Protein AF-A0A371WRV7-F1 (afdb_monomer_lite)

Structure (mmCIF, N/CA/C/O backbone):
data_AF-A0A371WRV7-F1
#
_entry.id   AF-A0A371WRV7-F1
#
loop_
_atom_site.group_PDB
_atom_site.id
_atom_site.type_symbol
_atom_site.label_atom_id
_atom_site.label_alt_id
_atom_site.label_comp_id
_atom_site.label_asym_id
_atom_site.label_entity_id
_atom_site.label_seq_id
_atom_site.pdbx_PDB_ins_code
_atom_site.Cartn_x
_atom_site.Cartn_y
_atom_site.Cartn_z
_atom_site.occupancy
_atom_site.B_iso_or_equiv
_atom_site.auth_seq_id
_atom_site.auth_comp_id
_atom_site.auth_asym_id
_atom_site.auth_atom_id
_atom_site.pdbx_PDB_model_num
ATOM 1 N N . MET A 1 1 ? -40.097 53.281 54.035 1.00 36.47 1 MET A N 1
ATOM 2 C CA . MET A 1 1 ? -38.787 52.596 54.067 1.00 36.47 1 MET A CA 1
ATOM 3 C C . MET A 1 1 ? -38.357 52.296 52.635 1.00 36.47 1 MET A C 1
ATOM 5 O O . MET A 1 1 ? -39.177 51.888 51.828 1.00 36.47 1 MET A O 1
ATOM 9 N N . ILE A 1 2 ? -37.101 52.622 52.349 1.00 38.19 2 ILE A N 1
ATOM 10 C CA . ILE A 1 2 ? -36.335 52.610 51.086 1.00 38.19 2 ILE A CA 1
ATOM 11 C C . ILE A 1 2 ? -36.152 51.146 50.598 1.00 38.19 2 ILE A C 1
ATOM 13 O O . ILE A 1 2 ? -35.797 50.301 51.405 1.00 38.19 2 ILE A O 1
ATOM 17 N N . ASN A 1 3 ? -36.629 50.767 49.400 1.00 33.62 3 ASN A N 1
ATOM 18 C CA . ASN A 1 3 ? -35.901 50.594 48.117 1.00 33.62 3 ASN A CA 1
ATOM 19 C C . ASN A 1 3 ? -35.391 49.154 47.835 1.00 33.62 3 ASN A C 1
ATOM 21 O O . ASN A 1 3 ? -34.641 48.603 48.626 1.00 33.62 3 ASN A O 1
ATOM 25 N N . LYS A 1 4 ? -35.808 48.626 46.664 1.00 47.50 4 LYS A N 1
ATOM 26 C CA . LYS A 1 4 ? -35.227 47.597 45.761 1.00 47.50 4 LYS A CA 1
ATOM 27 C C . LYS A 1 4 ? -34.373 46.464 46.361 1.00 47.50 4 LYS A C 1
ATOM 29 O O . LYS A 1 4 ? -33.347 46.756 46.950 1.00 47.50 4 LYS A O 1
ATOM 34 N N . ILE A 1 5 ? -34.662 45.204 45.982 1.00 44.50 5 ILE A N 1
ATOM 35 C CA . ILE A 1 5 ? -33.708 44.248 45.353 1.00 44.50 5 ILE A CA 1
ATOM 36 C C . ILE A 1 5 ? -34.357 42.855 45.140 1.00 44.50 5 ILE A C 1
ATOM 38 O O . ILE A 1 5 ? -34.758 42.195 46.087 1.00 44.50 5 ILE A O 1
ATOM 42 N N . LYS A 1 6 ? -34.376 42.439 43.860 1.00 40.03 6 LYS A N 1
ATOM 43 C CA . LYS A 1 6 ? -34.335 41.069 43.290 1.00 40.03 6 LYS A CA 1
ATOM 44 C C . LYS A 1 6 ? -35.511 40.128 43.607 1.00 40.03 6 LYS A C 1
ATOM 46 O O . LYS A 1 6 ? -35.608 39.544 44.671 1.00 40.03 6 LYS A O 1
ATOM 51 N N . ILE A 1 7 ? -36.484 40.068 42.695 1.00 46.41 7 ILE A N 1
ATOM 52 C CA . ILE A 1 7 ? -36.582 39.038 41.637 1.00 46.41 7 ILE A CA 1
ATOM 53 C C . ILE A 1 7 ? -36.928 37.670 42.234 1.00 46.41 7 ILE A C 1
ATOM 55 O O . ILE A 1 7 ? -36.074 36.989 42.784 1.00 46.41 7 ILE A O 1
ATOM 59 N N . PHE A 1 8 ? -38.212 37.333 42.077 1.00 41.91 8 PHE A N 1
ATOM 60 C CA . PHE A 1 8 ? -38.763 36.000 41.842 1.00 41.91 8 PHE A CA 1
ATOM 61 C C . PHE A 1 8 ? -38.005 34.833 42.483 1.00 41.91 8 PHE A C 1
ATOM 63 O O . PHE A 1 8 ? -37.007 34.338 41.962 1.00 41.91 8 PHE A O 1
ATOM 70 N N . THR A 1 9 ? -38.586 34.374 43.591 1.00 47.12 9 THR A N 1
ATOM 71 C CA . THR A 1 9 ? -38.550 32.999 44.099 1.00 47.12 9 THR A CA 1
ATOM 72 C C . THR A 1 9 ? -38.140 32.000 43.023 1.00 47.12 9 THR A C 1
ATOM 74 O O . THR A 1 9 ? -38.855 31.817 42.036 1.00 47.12 9 THR A O 1
ATOM 77 N N . ALA A 1 10 ? -36.955 31.427 43.233 1.00 44.59 10 ALA A N 1
ATOM 78 C CA . ALA A 1 10 ? -36.221 30.566 42.326 1.00 44.59 10 ALA A CA 1
ATOM 79 C C . ALA A 1 10 ? -37.137 29.582 41.589 1.00 44.59 10 ALA A C 1
ATOM 81 O O . ALA A 1 10 ? -37.620 28.602 42.158 1.00 44.59 10 ALA A O 1
ATOM 82 N N . LEU A 1 11 ? -37.351 29.871 40.302 1.00 46.00 11 LEU A N 1
ATOM 83 C CA . LEU A 1 11 ? -37.780 28.892 39.322 1.00 46.00 11 LEU A CA 1
ATOM 84 C C . LEU A 1 11 ? -36.928 27.642 39.509 1.00 46.00 11 LEU A C 1
ATOM 86 O O . LEU A 1 11 ? -35.699 27.723 39.483 1.00 46.00 11 LEU A O 1
ATOM 90 N N . VAL A 1 12 ? -37.626 26.525 39.714 1.00 48.09 12 VAL A N 1
ATOM 91 C CA . VAL A 1 12 ? -37.182 25.155 39.473 1.00 48.09 12 VAL A CA 1
ATOM 92 C C . VAL A 1 12 ? -35.971 25.181 38.553 1.00 48.09 12 VAL A C 1
ATOM 94 O O . VAL A 1 12 ? -36.097 25.500 37.368 1.00 48.09 12 VAL A O 1
ATOM 97 N N . ALA A 1 13 ? -34.791 24.914 39.116 1.00 49.88 13 ALA A N 1
ATOM 98 C CA . ALA A 1 13 ? -33.621 24.622 38.320 1.00 49.88 13 ALA A CA 1
ATOM 99 C C . ALA A 1 13 ? -33.999 23.390 37.500 1.00 49.88 13 ALA A C 1
ATOM 101 O O . ALA A 1 13 ? -33.954 22.264 37.992 1.00 49.88 13 ALA A O 1
ATOM 102 N N . LEU A 1 14 ? -34.451 23.624 36.267 1.00 50.06 14 LEU A N 1
ATOM 103 C CA . LEU A 1 14 ? -34.453 22.647 35.202 1.00 50.06 14 LEU A CA 1
ATOM 104 C C . LEU A 1 14 ? -32.984 22.309 35.003 1.00 50.06 14 LEU A C 1
ATOM 106 O O . LEU A 1 14 ? -32.294 22.861 34.147 1.00 50.06 14 LEU A O 1
ATOM 110 N N . THR A 1 15 ? -32.492 21.420 35.859 1.00 47.00 15 THR A N 1
ATOM 111 C CA . THR A 1 15 ? -31.358 20.578 35.568 1.00 47.00 15 THR A CA 1
ATOM 112 C C . THR A 1 15 ? -31.808 19.753 34.374 1.00 47.00 15 THR A C 1
ATOM 114 O O . THR A 1 15 ? -32.250 18.612 34.504 1.00 47.00 15 THR A O 1
ATOM 117 N N . PHE A 1 16 ? -31.715 20.338 33.180 1.00 51.44 16 PHE A N 1
ATOM 118 C CA . PHE A 1 16 ? -31.342 19.561 32.023 1.00 51.44 16 PHE A CA 1
ATOM 119 C C . PHE A 1 16 ? -29.984 18.997 32.404 1.00 51.44 16 PHE A C 1
ATOM 121 O O . PHE A 1 16 ? -28.940 19.615 32.196 1.00 51.44 16 PHE A O 1
ATOM 128 N N . SER A 1 17 ? -30.011 17.844 33.071 1.00 49.00 17 SER A N 1
ATOM 129 C CA . SER A 1 17 ? -28.922 16.903 33.012 1.00 49.00 17 SER A CA 1
ATOM 130 C C . SER A 1 17 ? -28.772 16.640 31.527 1.00 49.00 17 SER A C 1
ATOM 132 O O . SER A 1 17 ? -29.416 15.756 30.967 1.00 49.00 17 SER A O 1
ATOM 134 N N . ASN A 1 18 ? -27.949 17.458 30.876 1.00 55.28 18 ASN A N 1
ATOM 135 C CA . ASN A 1 18 ? -27.270 17.090 29.661 1.00 55.28 18 ASN A CA 1
ATOM 136 C C . ASN A 1 18 ? -26.376 15.926 30.079 1.00 55.28 18 ASN A C 1
ATOM 138 O O . ASN A 1 18 ? -25.173 16.073 30.276 1.00 55.28 18 ASN A O 1
ATOM 142 N N . ASN A 1 19 ? -27.001 14.764 30.272 1.00 55.69 19 ASN A N 1
ATOM 143 C CA . ASN A 1 19 ? -26.374 13.488 30.063 1.00 55.69 19 ASN A CA 1
ATOM 144 C C . ASN A 1 19 ? -25.998 13.520 28.590 1.00 55.69 19 ASN A C 1
ATOM 146 O O . ASN A 1 19 ? -26.721 13.030 27.724 1.00 55.69 19 ASN A O 1
ATOM 150 N N . VAL A 1 20 ? -24.861 14.154 28.310 1.00 57.44 20 VAL A N 1
ATOM 151 C CA . VAL A 1 20 ? -24.015 13.772 27.199 1.00 57.44 20 VAL A CA 1
ATOM 152 C C . VAL A 1 20 ? -23.642 12.340 27.540 1.00 57.44 20 VAL A C 1
ATOM 154 O O . VAL A 1 20 ? -22.641 12.075 28.199 1.00 57.44 20 VAL A O 1
ATOM 157 N N . LEU A 1 21 ? -24.545 11.419 27.203 1.00 58.56 21 LEU A N 1
ATOM 158 C CA . LEU A 1 21 ? -24.248 10.011 27.126 1.00 58.56 21 LEU A CA 1
ATOM 159 C C . LEU A 1 21 ? -23.058 9.981 26.179 1.00 58.56 21 LEU A C 1
ATOM 161 O O . LEU A 1 21 ? -23.231 10.266 24.994 1.00 58.56 21 LEU A O 1
ATOM 165 N N . ALA A 1 22 ? -21.851 9.793 26.721 1.00 58.72 22 ALA A N 1
ATOM 166 C CA . ALA A 1 22 ? -20.651 9.591 25.926 1.00 58.72 22 ALA A CA 1
ATOM 167 C C . ALA A 1 22 ? -21.060 8.624 24.820 1.00 58.72 22 ALA A C 1
ATOM 169 O O . ALA A 1 22 ? -21.552 7.544 25.147 1.00 58.72 22 ALA A O 1
ATOM 170 N N . ALA A 1 23 ? -21.047 9.083 23.563 1.00 66.81 23 ALA A N 1
ATOM 171 C CA . ALA A 1 23 ? -21.743 8.403 22.481 1.00 66.81 23 ALA A CA 1
ATOM 172 C C . ALA A 1 23 ? -21.176 6.987 22.362 1.00 66.81 23 ALA A C 1
ATOM 174 O O . ALA A 1 23 ? -20.098 6.774 21.810 1.00 66.81 23 ALA A O 1
ATOM 175 N N . ALA A 1 24 ? -21.867 6.027 22.972 1.00 85.94 24 ALA A N 1
ATOM 176 C CA . ALA A 1 24 ? -21.389 4.668 23.051 1.00 85.94 24 ALA A CA 1
ATOM 177 C C . ALA A 1 24 ? -21.543 4.073 21.658 1.00 85.94 24 ALA A C 1
ATOM 179 O O . ALA A 1 24 ? -22.646 4.026 21.109 1.00 85.94 24 ALA A O 1
ATOM 180 N N . CYS A 1 25 ? -20.436 3.635 21.068 1.00 93.31 25 CYS A N 1
ATOM 181 C CA . CYS A 1 25 ? -20.506 3.011 19.762 1.00 93.31 25 CYS A CA 1
ATOM 182 C C . CYS A 1 25 ? -21.143 1.617 19.863 1.00 93.31 25 CYS A C 1
ATOM 184 O O . CYS A 1 25 ? -20.778 0.829 20.747 1.00 93.31 25 CYS A O 1
ATOM 186 N N . PRO A 1 26 ? -22.074 1.275 18.950 1.00 93.12 26 PRO A N 1
ATOM 187 C CA . PRO A 1 26 ? -22.648 -0.060 18.906 1.00 93.12 26 PRO A CA 1
ATOM 188 C C . PRO A 1 26 ? -21.543 -1.088 18.647 1.00 93.12 26 PRO A C 1
ATOM 190 O O . PRO A 1 26 ? -20.623 -0.847 17.865 1.00 93.12 26 PRO A O 1
ATOM 193 N N . GLN A 1 27 ? -21.663 -2.270 19.249 1.00 93.94 27 GLN A N 1
ATOM 194 C CA . GLN A 1 27 ? -20.696 -3.369 19.096 1.00 93.94 27 GLN A CA 1
ATOM 195 C C . GLN A 1 27 ? -20.891 -4.167 17.791 1.00 93.94 27 GLN A C 1
ATOM 197 O O . GLN A 1 27 ? -20.530 -5.337 17.695 1.00 93.94 27 GLN A O 1
ATOM 202 N N . ILE A 1 28 ? -21.488 -3.548 16.770 1.00 95.50 28 ILE A N 1
ATOM 203 C CA . ILE A 1 28 ? -21.679 -4.172 15.461 1.00 95.50 28 ILE A CA 1
ATOM 204 C C . ILE A 1 28 ? -20.353 -4.234 14.699 1.00 95.50 28 ILE A C 1
ATOM 206 O O . ILE A 1 28 ? -19.614 -3.250 14.631 1.00 95.50 28 ILE A O 1
ATOM 210 N N . VAL A 1 29 ? -20.079 -5.379 14.075 1.00 96.44 29 VAL A N 1
ATOM 211 C CA . VAL A 1 29 ? -18.895 -5.580 13.233 1.00 96.44 29 VAL A CA 1
ATOM 212 C C . VAL A 1 29 ? -19.248 -5.237 11.784 1.00 96.44 29 VAL A C 1
ATOM 214 O O . VAL A 1 29 ? -19.780 -6.062 11.045 1.00 96.44 29 VAL A O 1
ATOM 217 N N . LYS A 1 30 ? -18.966 -3.995 11.387 1.00 97.50 30 LYS A N 1
ATOM 218 C CA . LYS A 1 30 ? -19.103 -3.472 10.016 1.00 97.50 30 LYS A CA 1
ATOM 219 C C . LYS A 1 30 ? -17.854 -2.649 9.695 1.00 97.50 30 LYS A C 1
ATOM 221 O O . LYS A 1 30 ? -17.912 -1.425 9.780 1.00 97.50 30 LYS A O 1
ATOM 226 N N . PRO A 1 31 ? -16.713 -3.309 9.434 1.00 97.31 31 PRO A N 1
ATOM 227 C CA . PRO A 1 31 ? -15.419 -2.648 9.435 1.00 97.31 31 PRO A CA 1
ATOM 228 C C . PRO A 1 31 ? -15.339 -1.544 8.387 1.00 97.31 31 PRO A C 1
ATOM 230 O O . PRO A 1 31 ? -15.924 -1.672 7.313 1.00 97.31 31 PRO A O 1
ATOM 233 N N . VAL A 1 32 ? -14.578 -0.500 8.700 1.00 97.12 32 VAL A N 1
ATOM 234 C CA . VAL A 1 32 ? -14.248 0.590 7.776 1.00 97.12 32 VAL A CA 1
ATOM 235 C C . VAL A 1 32 ? -12.750 0.859 7.801 1.00 97.12 32 VAL A C 1
ATOM 237 O O . VAL A 1 32 ? -12.103 0.706 8.844 1.00 97.12 32 VAL A O 1
ATOM 240 N N . CYS A 1 33 ? -12.204 1.285 6.668 1.00 96.19 33 CYS A N 1
ATOM 241 C CA . CYS A 1 33 ? -10.839 1.767 6.580 1.00 96.19 33 CYS A CA 1
ATOM 242 C C . CYS A 1 33 ? -10.854 3.289 6.656 1.00 96.19 33 CYS A C 1
ATOM 244 O O . CYS A 1 33 ? -11.510 3.939 5.841 1.00 96.19 33 CYS A O 1
ATOM 246 N N . ALA A 1 34 ? -10.162 3.864 7.637 1.00 95.19 34 ALA A N 1
ATOM 247 C CA . ALA A 1 34 ? -10.155 5.304 7.860 1.00 95.19 34 ALA A CA 1
ATOM 248 C C . ALA A 1 34 ? -8.738 5.829 8.102 1.00 95.19 34 ALA A C 1
ATOM 250 O O . ALA A 1 34 ? -7.872 5.098 8.590 1.00 95.19 34 ALA A O 1
ATOM 251 N N . ALA A 1 35 ? -8.518 7.096 7.759 1.00 94.38 35 ALA A N 1
ATOM 252 C CA . ALA A 1 35 ? -7.252 7.789 7.940 1.00 94.38 35 ALA A CA 1
ATOM 253 C C . ALA A 1 35 ? -7.353 8.865 9.018 1.00 94.38 35 ALA A C 1
ATOM 255 O O . ALA A 1 35 ? -8.316 9.634 9.053 1.00 94.38 35 ALA A O 1
ATOM 256 N N . ASP A 1 36 ? -6.322 8.970 9.845 1.00 93.31 36 ASP A N 1
ATOM 257 C CA . ASP A 1 36 ? -6.111 10.151 10.671 1.00 93.31 36 ASP A CA 1
ATOM 258 C C . ASP A 1 36 ? -5.851 11.367 9.753 1.00 93.31 36 ASP A C 1
ATOM 260 O O . ASP A 1 36 ? -4.954 11.323 8.898 1.00 93.31 36 ASP A O 1
ATOM 264 N N . PRO A 1 37 ? -6.620 12.461 9.880 1.00 92.19 37 PRO A N 1
ATOM 265 C CA . PRO A 1 37 ? -6.484 13.620 9.002 1.00 92.19 37 PRO A CA 1
ATOM 266 C C . PRO A 1 37 ? -5.135 14.342 9.144 1.00 92.19 37 PRO A C 1
ATOM 268 O O . PRO A 1 37 ? -4.706 14.992 8.186 1.00 92.19 37 PRO A O 1
ATOM 271 N N . THR A 1 38 ? -4.465 14.208 10.288 1.00 91.44 38 THR A N 1
ATOM 272 C CA . THR A 1 38 ? -3.197 14.858 10.643 1.00 91.44 38 THR A CA 1
ATOM 273 C C . THR A 1 38 ? -2.006 13.975 10.288 1.00 91.44 38 THR A C 1
ATOM 275 O O . THR A 1 38 ? -1.148 14.382 9.509 1.00 91.44 38 THR A O 1
ATOM 278 N N . THR A 1 39 ? -1.953 12.753 10.821 1.00 89.75 39 THR A N 1
ATOM 279 C CA . THR A 1 39 ? -0.803 11.847 10.645 1.00 89.75 39 THR A CA 1
ATOM 280 C C . THR A 1 39 ? -0.851 11.074 9.330 1.00 89.75 39 THR A C 1
ATOM 282 O O . THR A 1 39 ? 0.146 10.470 8.939 1.00 89.75 39 THR A O 1
ATOM 285 N N . LYS A 1 40 ? -2.007 11.074 8.650 1.00 86.69 40 LYS A N 1
ATOM 286 C CA . LYS A 1 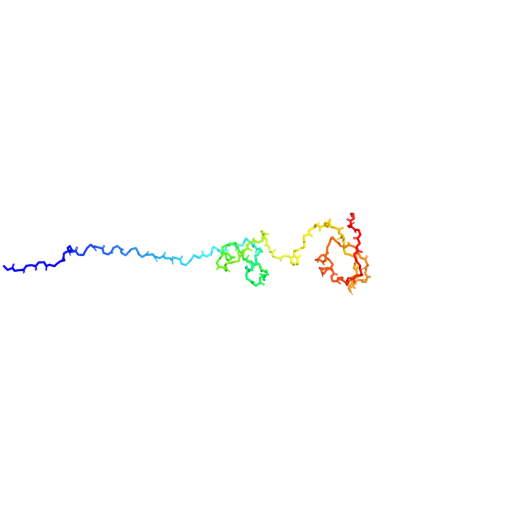40 ? -2.299 10.263 7.456 1.00 86.69 40 LYS A CA 1
ATOM 287 C C . LYS A 1 40 ? -2.166 8.756 7.687 1.00 86.69 40 LYS A C 1
ATOM 289 O O . LYS A 1 40 ? -2.196 7.993 6.723 1.00 86.69 40 LYS A O 1
ATOM 294 N N . GLN A 1 41 ? -2.049 8.311 8.940 1.00 88.06 41 GLN A N 1
ATOM 295 C CA . GLN A 1 41 ? -2.029 6.891 9.262 1.00 88.06 41 GLN A CA 1
ATOM 296 C C . GLN A 1 41 ? -3.394 6.278 8.983 1.00 88.06 41 GLN A C 1
ATOM 298 O O . GLN A 1 41 ? -4.429 6.843 9.332 1.00 88.06 41 GLN A O 1
ATOM 303 N N . VAL A 1 42 ? -3.379 5.116 8.338 1.00 91.56 42 VAL A N 1
ATOM 304 C CA . VAL A 1 42 ? -4.575 4.405 7.896 1.00 91.56 42 VAL A CA 1
ATOM 305 C C . VAL A 1 42 ? -4.761 3.171 8.767 1.00 91.56 42 VAL A C 1
ATOM 307 O O . VAL A 1 42 ? -3.845 2.359 8.893 1.00 91.56 42 VAL A O 1
ATOM 310 N N . GLN A 1 43 ? -5.947 3.008 9.350 1.00 93.94 43 GLN A N 1
ATOM 311 C CA . GLN A 1 43 ? -6.263 1.857 10.190 1.00 93.94 43 GLN A CA 1
ATOM 312 C C . GLN A 1 43 ? -7.707 1.386 10.016 1.00 93.94 43 GLN A C 1
ATOM 314 O O . GLN A 1 43 ? -8.601 2.129 9.606 1.00 93.94 43 GLN A O 1
ATOM 319 N N . THR A 1 44 ? -7.927 0.113 10.342 1.00 96.06 44 THR A N 1
ATOM 320 C CA . THR A 1 44 ? -9.263 -0.486 10.329 1.00 96.06 44 THR A CA 1
ATOM 321 C C . THR A 1 44 ? -9.966 -0.203 11.646 1.00 96.06 44 THR A C 1
ATOM 323 O O . THR A 1 44 ? -9.437 -0.528 12.706 1.00 96.06 44 THR A O 1
ATOM 326 N N . TYR A 1 45 ? -11.185 0.316 11.574 1.00 96.69 45 TYR A N 1
ATOM 327 C CA . TYR A 1 45 ? -12.081 0.449 12.719 1.00 96.69 45 TYR A CA 1
ATOM 328 C C . TYR A 1 45 ? -13.188 -0.602 12.643 1.00 96.69 45 TYR A C 1
ATOM 330 O O . TYR A 1 45 ? -13.643 -0.948 11.553 1.00 96.69 45 TYR A O 1
ATOM 338 N N . THR A 1 46 ? -13.647 -1.102 13.797 1.00 97.31 46 THR A N 1
ATOM 339 C CA . THR A 1 46 ? -14.714 -2.121 13.890 1.00 97.31 46 THR A CA 1
ATOM 340 C C . THR A 1 46 ? -16.008 -1.676 13.209 1.00 97.31 46 THR A C 1
ATOM 342 O O . THR A 1 46 ? -16.717 -2.503 12.632 1.00 97.31 46 THR A O 1
ATOM 345 N N . ASN A 1 47 ? -16.300 -0.374 13.267 1.00 96.81 47 ASN A N 1
ATOM 346 C CA . ASN A 1 47 ? -17.352 0.287 12.507 1.00 96.81 47 ASN A CA 1
ATOM 347 C C . ASN A 1 47 ? -17.102 1.799 12.389 1.00 96.81 47 ASN A C 1
ATOM 349 O O . ASN A 1 47 ? -16.180 2.341 13.003 1.00 96.81 47 ASN A O 1
ATOM 353 N N . SER A 1 48 ? -17.939 2.471 11.595 1.00 96.94 48 SER A N 1
ATOM 354 C CA . SER A 1 48 ? -17.857 3.911 11.330 1.00 96.94 48 SER A CA 1
ATOM 355 C C . SER A 1 48 ? -18.003 4.787 12.576 1.00 96.94 48 SER A C 1
ATOM 357 O O . SER A 1 48 ? -17.366 5.834 12.634 1.00 96.94 48 SER A O 1
ATOM 359 N N . CYS A 1 49 ? -18.759 4.359 13.594 1.00 96.56 49 CYS A N 1
ATOM 360 C CA . CYS A 1 49 ? -18.871 5.114 14.846 1.00 96.56 49 CYS A CA 1
ATOM 361 C C . CYS A 1 49 ? -17.514 5.216 15.550 1.00 96.56 49 CYS A C 1
ATOM 363 O O . CYS A 1 49 ? -17.099 6.307 15.933 1.00 96.56 49 CYS A O 1
ATOM 365 N N . PHE A 1 50 ? -16.780 4.102 15.662 1.00 96.56 50 PHE A N 1
ATOM 366 C CA . PHE A 1 50 ? -15.448 4.115 16.272 1.00 96.56 50 PHE A CA 1
ATOM 367 C C . PHE A 1 50 ? -14.447 4.957 15.472 1.00 96.56 50 PHE A C 1
ATOM 369 O O . PHE A 1 50 ? -13.623 5.642 16.073 1.00 96.56 50 PHE A O 1
ATOM 376 N N . ALA A 1 51 ? -14.536 4.947 14.137 1.00 96.31 51 ALA A N 1
ATOM 377 C CA . ALA A 1 51 ? -13.718 5.817 13.290 1.00 96.31 51 ALA A CA 1
ATOM 378 C C . ALA A 1 51 ? -14.020 7.301 13.549 1.00 96.31 51 ALA A C 1
ATOM 380 O O . ALA A 1 51 ? -13.105 8.096 13.755 1.00 96.31 51 ALA A O 1
ATOM 381 N N . GLN A 1 52 ? -15.302 7.665 13.609 1.00 94.31 52 GLN A N 1
ATOM 382 C CA . GLN A 1 52 ? -15.736 9.034 13.876 1.00 94.31 52 GLN A CA 1
ATOM 383 C C . GLN A 1 52 ? -15.326 9.508 15.274 1.00 94.31 52 GLN A C 1
ATOM 385 O O . GLN A 1 52 ? -14.865 10.635 15.424 1.00 94.31 52 GLN A O 1
ATOM 390 N N . HIS A 1 53 ? -15.441 8.651 16.292 1.00 94.44 53 HIS A N 1
ATOM 391 C CA . HIS A 1 53 ? -15.003 8.969 17.653 1.00 94.44 53 HIS A CA 1
ATOM 392 C C . HIS A 1 53 ? -13.487 9.224 17.728 1.00 94.44 53 HIS A C 1
ATOM 394 O O . HIS A 1 53 ? -13.027 10.027 18.534 1.00 94.44 53 HIS A O 1
ATOM 400 N N . ALA A 1 54 ? -12.705 8.580 16.859 1.00 94.31 54 ALA A N 1
ATOM 401 C CA . ALA A 1 54 ? -11.278 8.845 16.694 1.00 94.31 54 ALA A CA 1
ATOM 402 C C . ALA A 1 54 ? -10.974 10.032 15.756 1.00 94.31 54 ALA A C 1
ATOM 404 O O . ALA A 1 54 ? -9.814 10.274 15.437 1.00 94.31 54 ALA A O 1
ATOM 405 N N . SER A 1 55 ? -11.991 10.770 15.295 1.00 95.00 55 SER A N 1
ATOM 406 C CA . SER A 1 55 ? -11.865 11.840 14.289 1.00 95.00 55 SER A CA 1
ATOM 407 C C . SER A 1 55 ? -11.184 11.390 12.988 1.00 95.00 55 SER A C 1
ATOM 409 O O . SER A 1 55 ? -10.585 12.197 12.277 1.00 95.00 55 SER A O 1
ATOM 411 N N . ALA A 1 56 ? -11.275 10.099 12.663 1.00 96.44 56 ALA A N 1
ATOM 412 C CA . ALA A 1 56 ? -10.714 9.533 11.448 1.00 96.44 56 ALA A CA 1
ATOM 413 C C . ALA A 1 56 ? -11.673 9.727 10.264 1.00 96.44 56 ALA A C 1
ATOM 415 O O . ALA A 1 56 ? -12.891 9.577 10.387 1.00 96.44 56 ALA A O 1
ATOM 416 N N . ILE A 1 57 ? -11.117 10.019 9.091 1.00 95.25 57 ILE A N 1
ATOM 417 C CA . ILE A 1 57 ? -11.866 10.161 7.841 1.00 95.25 57 ILE A CA 1
ATOM 418 C C . ILE A 1 57 ? -12.001 8.782 7.203 1.00 95.25 57 ILE A C 1
ATOM 420 O O . ILE A 1 57 ? -10.999 8.168 6.836 1.00 95.25 57 ILE A O 1
ATOM 424 N N . VAL A 1 58 ? -13.235 8.295 7.056 1.00 94.62 58 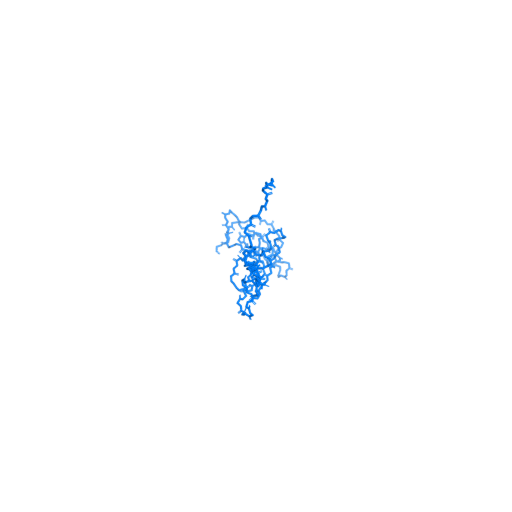VAL A N 1
ATOM 425 C CA . VAL A 1 58 ? -13.512 7.026 6.368 1.00 94.62 58 VAL A CA 1
ATOM 426 C C . VAL A 1 58 ? -13.127 7.146 4.894 1.00 94.62 58 VAL A C 1
ATOM 428 O O . VAL A 1 58 ? -13.607 8.029 4.189 1.00 94.62 58 VAL A O 1
ATOM 431 N N . LEU A 1 59 ? -12.256 6.246 4.441 1.00 92.69 59 LEU A N 1
ATOM 432 C CA . LEU A 1 59 ? -11.796 6.154 3.057 1.00 92.69 59 LEU A CA 1
ATOM 433 C C . LEU A 1 59 ? -12.701 5.233 2.236 1.00 92.69 59 LEU A 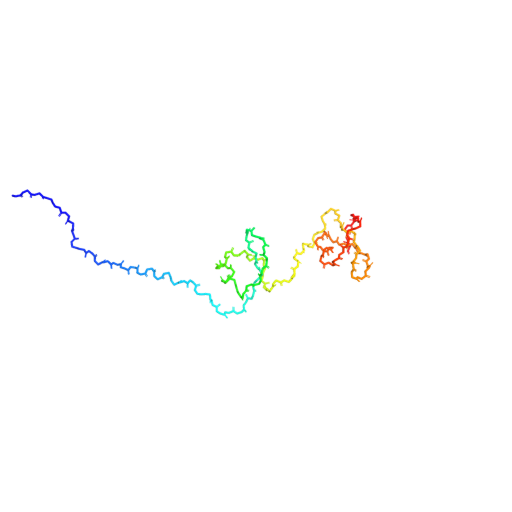C 1
ATOM 435 O O . LEU A 1 59 ? -13.044 5.552 1.101 1.00 92.69 59 LEU A O 1
ATOM 439 N N . HIS A 1 60 ? -13.060 4.078 2.801 1.00 92.12 60 HIS A N 1
ATOM 440 C CA . HIS A 1 60 ? -13.966 3.108 2.192 1.00 92.12 60 HIS A CA 1
ATOM 441 C C . HIS A 1 60 ? -14.515 2.116 3.230 1.00 92.12 60 HIS A C 1
ATOM 443 O O . HIS A 1 60 ? -13.946 1.937 4.313 1.00 92.12 60 HIS A O 1
ATOM 449 N N . ASP A 1 61 ? -15.595 1.426 2.862 1.00 95.00 61 ASP A N 1
ATOM 450 C CA . ASP A 1 61 ? -16.140 0.308 3.633 1.00 95.00 61 ASP A CA 1
ATOM 451 C C . ASP A 1 61 ? -15.231 -0.927 3.562 1.00 95.00 61 ASP A C 1
ATOM 453 O O . ASP A 1 61 ? -14.566 -1.191 2.555 1.00 95.00 61 ASP A O 1
ATOM 457 N N . GLY A 1 62 ? -15.227 -1.723 4.627 1.00 94.06 62 GLY A N 1
ATOM 458 C CA . GLY A 1 62 ? -14.379 -2.902 4.776 1.00 94.06 62 GLY A CA 1
ATOM 459 C C . GLY A 1 62 ? -13.084 -2.626 5.540 1.00 94.06 62 GLY A C 1
ATOM 460 O O . GLY A 1 62 ? -12.804 -1.515 5.978 1.00 94.06 62 GLY A O 1
ATOM 461 N N . LYS A 1 63 ? -12.278 -3.673 5.739 1.00 94.69 63 LYS A N 1
ATOM 462 C CA . LYS A 1 63 ? -10.965 -3.539 6.387 1.00 94.69 63 LYS A CA 1
ATOM 463 C C . LYS A 1 63 ? -9.983 -2.805 5.469 1.00 94.69 63 LYS A C 1
ATOM 465 O O . LYS A 1 63 ? -10.167 -2.772 4.256 1.00 94.69 63 LYS A O 1
ATOM 470 N N . CYS A 1 64 ? -8.929 -2.240 6.045 1.00 91.56 64 CYS A N 1
ATOM 471 C CA . CYS A 1 64 ? -7.825 -1.693 5.268 1.00 91.56 64 CYS A CA 1
ATOM 472 C C . CYS A 1 64 ? -7.037 -2.813 4.596 1.00 91.56 64 CYS A C 1
ATOM 474 O O . CYS A 1 64 ? -6.564 -3.740 5.254 1.00 91.56 64 CYS A O 1
ATOM 476 N N . ASN A 1 65 ? -6.855 -2.684 3.285 1.00 78.69 65 ASN A N 1
ATOM 477 C CA . ASN A 1 65 ? -6.231 -3.698 2.444 1.00 78.69 65 ASN A CA 1
ATOM 478 C C . ASN A 1 65 ? -4.931 -3.136 1.843 1.00 78.69 65 ASN A C 1
ATOM 480 O O . ASN A 1 65 ? -4.842 -2.904 0.638 1.00 78.69 65 ASN A O 1
ATOM 484 N N . GLY A 1 66 ? -3.928 -2.888 2.690 1.00 72.06 66 GLY A N 1
ATOM 485 C CA . GLY A 1 66 ? -2.606 -2.398 2.276 1.00 72.06 66 GLY A CA 1
ATOM 486 C C . GLY A 1 66 ? -2.617 -1.052 1.536 1.00 72.06 66 GLY A C 1
ATOM 487 O O . GLY A 1 66 ? -3.556 -0.267 1.651 1.00 72.06 66 GLY A O 1
ATOM 488 N N . LEU A 1 67 ? -1.544 -0.788 0.778 1.00 69.88 67 LEU A N 1
ATOM 489 C CA . LEU A 1 67 ? -1.368 0.437 -0.010 1.00 69.88 67 LEU A CA 1
ATOM 490 C C . LEU A 1 67 ? -2.555 0.634 -0.974 1.00 69.88 67 LEU A C 1
ATOM 492 O O . LEU A 1 67 ? -2.803 -0.209 -1.856 1.00 69.88 67 LEU A O 1
ATOM 496 N N . MET A 1 68 ? -3.277 1.745 -0.799 1.00 74.75 68 MET A N 1
ATOM 497 C CA . MET A 1 68 ? -4.303 2.198 -1.734 1.00 74.75 68 MET A CA 1
ATOM 498 C C . MET A 1 68 ? -3.616 2.915 -2.888 1.00 74.75 68 MET A C 1
ATOM 500 O O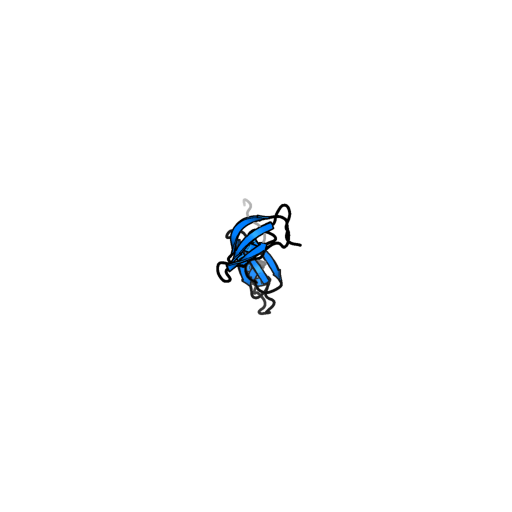 . MET A 1 68 ? -3.147 4.040 -2.742 1.00 74.75 68 MET A O 1
ATOM 504 N N . CYS A 1 69 ? -3.562 2.252 -4.038 1.00 85.12 69 CYS A N 1
ATOM 505 C CA . CYS A 1 69 ? -2.988 2.833 -5.238 1.00 85.12 69 CYS A CA 1
ATOM 506 C C . CYS A 1 69 ? -4.099 3.218 -6.215 1.00 85.12 69 CYS A C 1
ATOM 508 O O . CYS A 1 69 ? -4.935 2.366 -6.543 1.00 85.12 69 CYS A O 1
ATOM 510 N N . PRO A 1 70 ? -4.131 4.472 -6.700 1.00 85.06 70 PRO A N 1
ATOM 511 C CA . PRO A 1 70 ? -5.048 4.841 -7.764 1.00 85.06 70 PRO A CA 1
ATOM 512 C C . PRO A 1 70 ? -4.715 4.023 -9.017 1.00 85.06 70 PRO A C 1
ATOM 514 O O . PRO A 1 70 ? -3.549 3.813 -9.341 1.00 85.06 70 PRO A O 1
ATOM 517 N N . ARG A 1 71 ? -5.736 3.551 -9.735 1.00 81.75 71 ARG A N 1
ATOM 518 C CA . ARG A 1 71 ? -5.577 2.800 -11.000 1.00 81.75 71 ARG A CA 1
ATOM 519 C C . ARG A 1 71 ? -5.357 3.692 -12.225 1.00 81.75 71 ARG A C 1
ATOM 521 O O . ARG A 1 71 ? -5.490 3.258 -13.359 1.00 81.75 71 ARG A O 1
ATOM 528 N N . SER A 1 72 ? -5.080 4.972 -12.008 1.00 88.00 72 SER A N 1
ATOM 529 C CA . SER A 1 72 ? -4.873 5.931 -13.085 1.00 88.00 72 SER A CA 1
ATOM 530 C C . SER A 1 72 ? -3.406 5.973 -13.501 1.00 88.00 72 SER A C 1
ATOM 532 O O . SER A 1 72 ? -2.537 6.268 -12.673 1.00 88.00 72 SER A O 1
ATOM 534 N N . CYS A 1 73 ? -3.163 5.778 -14.795 1.00 93.12 73 CYS A N 1
ATOM 535 C CA . CYS A 1 73 ? -1.934 6.172 -15.470 1.00 93.12 73 C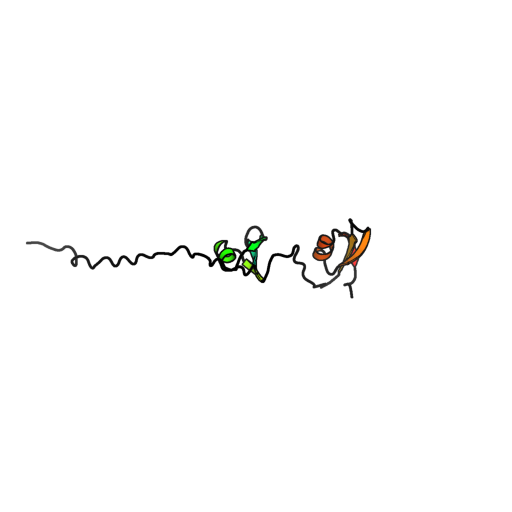YS A CA 1
ATOM 536 C C . CYS A 1 73 ? -2.228 7.409 -16.329 1.00 93.12 73 CYS A C 1
ATOM 538 O O . CYS A 1 73 ? -2.874 7.299 -17.366 1.00 93.12 73 CYS A O 1
ATOM 540 N N . ILE A 1 74 ? -1.843 8.599 -15.853 1.00 87.38 74 ILE A N 1
ATOM 541 C CA . ILE A 1 74 ? -2.256 9.871 -16.480 1.00 87.38 74 ILE A CA 1
ATOM 542 C C . ILE A 1 74 ? -1.297 10.283 -17.603 1.00 87.38 74 ILE A C 1
ATOM 544 O O . ILE A 1 74 ? -1.738 10.666 -18.680 1.00 87.38 74 ILE A O 1
ATOM 548 N N . VAL A 1 75 ? 0.013 10.225 -17.345 1.00 91.19 75 VAL A N 1
ATOM 549 C CA . VAL A 1 75 ? 1.043 10.711 -18.284 1.00 91.19 75 VAL A CA 1
ATOM 550 C C . VAL A 1 75 ? 1.967 9.581 -18.719 1.00 91.19 75 VAL A C 1
ATOM 552 O O . VAL A 1 75 ? 2.239 9.409 -19.904 1.00 91.19 75 VAL A O 1
ATOM 555 N N . HIS A 1 76 ? 2.463 8.810 -17.758 1.00 96.06 76 HIS A N 1
ATOM 556 C CA . HIS A 1 76 ? 3.373 7.699 -17.988 1.00 96.06 76 HIS A CA 1
ATOM 557 C C . HIS A 1 76 ? 3.248 6.687 -16.851 1.00 96.06 76 HIS A C 1
ATOM 559 O O . HIS A 1 76 ? 2.966 7.052 -15.707 1.00 96.06 76 HIS A O 1
ATOM 565 N N . GLY A 1 77 ? 3.487 5.422 -17.182 1.00 96.50 77 GLY A N 1
ATOM 566 C CA . GLY A 1 77 ? 3.666 4.361 -16.210 1.00 96.50 77 GLY A CA 1
ATOM 567 C C . GLY A 1 77 ? 5.090 4.347 -15.658 1.00 96.50 77 GLY A C 1
ATOM 568 O O . GLY A 1 77 ? 5.979 5.094 -16.083 1.00 96.50 77 GLY A O 1
ATOM 569 N N . VAL A 1 78 ? 5.321 3.441 -14.718 1.00 97.56 78 VAL A N 1
ATOM 570 C CA . VAL A 1 78 ? 6.628 3.201 -14.106 1.00 97.56 78 VAL A CA 1
ATOM 571 C C . VAL A 1 78 ? 7.128 1.831 -14.524 1.00 97.56 78 VAL A C 1
ATOM 573 O O . VAL A 1 78 ? 6.488 0.828 -14.232 1.00 97.56 78 VAL A O 1
ATOM 576 N N . ARG A 1 79 ? 8.296 1.757 -15.163 1.00 98.31 79 ARG A N 1
ATOM 577 C CA . ARG A 1 79 ? 8.997 0.491 -15.386 1.00 98.31 79 ARG A CA 1
ATOM 578 C C . ARG A 1 79 ? 9.855 0.184 -14.165 1.00 98.31 79 ARG A C 1
ATOM 580 O O . ARG A 1 79 ? 10.756 0.955 -13.830 1.00 98.31 79 ARG A O 1
ATOM 587 N N . GLY A 1 80 ? 9.601 -0.949 -13.519 1.00 97.94 80 GLY A N 1
ATOM 588 C CA . GLY A 1 80 ? 10.310 -1.364 -12.309 1.00 97.94 80 GLY A CA 1
ATOM 589 C C . GLY A 1 80 ? 10.690 -2.841 -12.316 1.00 97.94 80 GLY A C 1
ATOM 590 O O . GLY A 1 80 ? 10.042 -3.649 -12.984 1.00 97.94 80 GLY A O 1
A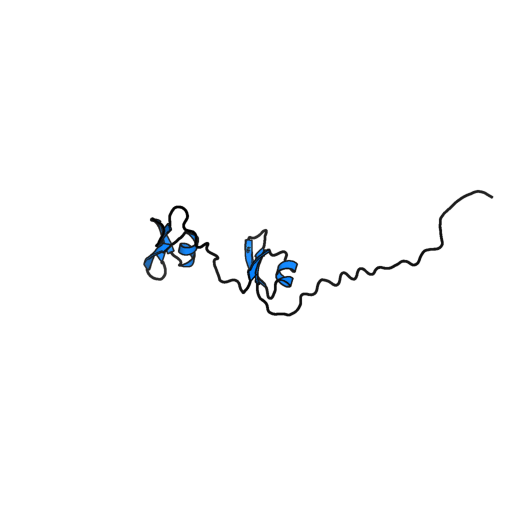TOM 591 N N . LYS A 1 81 ? 11.737 -3.193 -11.561 1.00 98.25 81 LYS A N 1
ATOM 592 C CA . LYS A 1 81 ? 12.168 -4.580 -11.318 1.00 98.25 81 LYS A CA 1
ATOM 593 C C . LYS A 1 81 ? 11.777 -5.003 -9.908 1.00 98.25 81 LYS A C 1
ATOM 595 O O . LYS A 1 81 ? 12.283 -4.418 -8.953 1.00 98.25 81 LYS A O 1
ATOM 600 N N . SER A 1 82 ? 10.924 -6.014 -9.773 1.00 97.50 82 SER A N 1
ATOM 601 C CA . SER A 1 82 ? 10.577 -6.600 -8.471 1.00 97.50 82 SER A CA 1
ATOM 602 C C . SER A 1 82 ? 11.841 -7.091 -7.764 1.00 97.50 82 SER A C 1
ATOM 604 O O . SER A 1 82 ? 12.616 -7.848 -8.353 1.00 97.50 82 SER A O 1
ATOM 606 N N . ILE A 1 83 ? 12.055 -6.687 -6.510 1.00 96.62 83 ILE A N 1
ATOM 607 C CA . ILE A 1 83 ? 13.185 -7.191 -5.709 1.00 96.62 83 ILE A CA 1
ATOM 608 C C . ILE A 1 83 ? 12.982 -8.648 -5.283 1.00 96.62 83 ILE A C 1
ATOM 610 O O . ILE A 1 83 ? 13.954 -9.330 -4.983 1.00 96.62 83 ILE A O 1
ATOM 614 N N . ILE A 1 84 ? 11.730 -9.119 -5.272 1.00 95.44 84 ILE A N 1
ATOM 615 C CA . ILE A 1 84 ? 11.367 -10.477 -4.856 1.00 95.44 84 ILE A CA 1
ATOM 616 C C . ILE A 1 84 ? 11.535 -11.455 -6.016 1.00 95.44 84 ILE A C 1
ATOM 618 O O . ILE A 1 84 ? 12.209 -12.470 -5.891 1.00 95.44 84 ILE A O 1
ATOM 622 N N . THR A 1 85 ? 10.922 -11.149 -7.162 1.00 96.38 85 THR A N 1
ATOM 623 C CA . THR A 1 85 ? 10.875 -12.080 -8.306 1.00 96.38 85 THR A CA 1
ATOM 624 C C . THR A 1 85 ? 11.912 -11.771 -9.382 1.00 96.38 85 THR A C 1
ATOM 626 O O . THR A 1 85 ? 12.131 -12.579 -10.279 1.00 96.38 85 THR A O 1
ATOM 629 N N . GLY A 1 86 ? 12.516 -10.581 -9.362 1.00 96.56 86 GLY A N 1
ATOM 630 C CA . GLY A 1 86 ? 13.380 -10.100 -10.440 1.00 96.56 86 GLY A CA 1
ATOM 631 C C . GLY A 1 86 ? 12.639 -9.732 -11.731 1.00 96.56 86 GLY A C 1
ATOM 632 O O . GLY A 1 86 ? 13.282 -9.253 -12.668 1.00 96.56 86 GLY A O 1
ATOM 633 N N . ALA A 1 87 ? 11.316 -9.917 -11.793 1.00 97.25 87 ALA A N 1
ATOM 634 C CA . ALA A 1 87 ? 10.507 -9.598 -12.961 1.00 97.25 87 ALA A CA 1
ATOM 635 C C . ALA A 1 87 ? 10.500 -8.089 -13.233 1.00 97.25 87 ALA A C 1
ATOM 637 O O . ALA A 1 87 ? 10.382 -7.279 -12.310 1.00 97.25 87 ALA A O 1
ATOM 638 N N . ILE A 1 88 ? 10.592 -7.717 -14.510 1.00 97.62 88 ILE A N 1
ATOM 639 C CA . ILE A 1 88 ? 10.414 -6.334 -14.955 1.00 97.62 88 ILE A CA 1
ATOM 640 C C . ILE A 1 88 ? 8.965 -6.163 -15.399 1.00 97.62 88 ILE A C 1
ATOM 642 O O . ILE A 1 88 ? 8.500 -6.887 -16.277 1.00 97.62 88 ILE A O 1
ATOM 646 N N . LYS A 1 89 ? 8.269 -5.193 -14.809 1.00 97.12 89 LYS A N 1
ATOM 647 C CA . LYS A 1 89 ? 6.874 -4.860 -15.120 1.00 97.12 89 LYS A CA 1
ATOM 648 C C . LYS A 1 89 ? 6.732 -3.358 -15.346 1.00 97.12 89 LYS A C 1
ATOM 650 O O . LYS A 1 89 ? 7.589 -2.578 -14.922 1.00 97.12 89 LYS A O 1
ATOM 655 N N . VAL A 1 90 ? 5.650 -2.969 -16.014 1.00 97.38 90 VAL A N 1
ATOM 656 C CA . VAL A 1 90 ? 5.203 -1.576 -16.099 1.00 97.38 90 VAL A CA 1
ATOM 657 C C . VAL A 1 90 ? 3.962 -1.427 -15.224 1.00 97.38 90 VAL A C 1
ATOM 659 O O . VAL A 1 90 ? 3.019 -2.198 -15.362 1.00 97.38 90 VAL A O 1
ATOM 662 N N . TYR A 1 91 ? 3.994 -0.461 -14.314 1.00 96.00 91 TYR A N 1
ATOM 663 C CA . TYR A 1 91 ? 2.937 -0.154 -13.355 1.00 96.00 91 TYR A CA 1
ATOM 664 C C . TYR A 1 91 ? 2.237 1.149 -13.748 1.00 96.00 91 TYR A C 1
ATOM 666 O O . TYR A 1 91 ? 2.889 2.039 -14.295 1.00 96.00 91 TYR A O 1
ATOM 674 N N . ASP A 1 92 ? 0.952 1.304 -13.415 1.00 96.00 92 ASP A N 1
ATOM 675 C CA . ASP A 1 92 ? 0.185 2.525 -13.731 1.00 96.00 92 ASP A CA 1
ATOM 676 C C . ASP A 1 92 ? 0.825 3.791 -13.149 1.00 96.00 92 ASP A C 1
ATOM 678 O O . ASP A 1 92 ? 0.730 4.873 -13.720 1.00 96.00 92 ASP A O 1
ATOM 682 N N . ASN A 1 93 ? 1.463 3.660 -11.986 1.00 93.50 93 ASN A N 1
ATOM 683 C CA . ASN A 1 93 ? 2.156 4.728 -11.277 1.00 93.50 93 ASN A CA 1
ATOM 684 C C . ASN A 1 93 ? 3.112 4.140 -10.223 1.00 93.50 93 ASN A C 1
ATOM 686 O O . ASN A 1 93 ? 3.187 2.923 -10.031 1.00 93.50 93 ASN A O 1
ATOM 690 N N . MET A 1 94 ? 3.842 5.017 -9.526 1.00 93.38 94 MET A N 1
ATOM 691 C CA . MET A 1 94 ? 4.844 4.625 -8.527 1.00 93.38 94 MET A CA 1
ATOM 692 C C . MET A 1 94 ? 4.248 3.826 -7.362 1.00 93.38 94 MET A C 1
ATOM 694 O O . MET A 1 94 ? 4.887 2.897 -6.885 1.00 93.38 94 MET A O 1
ATOM 698 N N . CYS A 1 95 ? 3.005 4.112 -6.959 1.00 92.88 95 CYS A N 1
ATOM 699 C CA . CYS A 1 95 ? 2.361 3.399 -5.855 1.00 92.88 95 CYS A CA 1
ATOM 700 C C . CYS A 1 95 ? 2.253 1.896 -6.145 1.00 92.88 95 CYS A C 1
ATOM 702 O O . CYS A 1 95 ? 2.577 1.064 -5.300 1.00 92.88 95 CYS A O 1
ATOM 704 N N . TRP A 1 96 ? 1.842 1.526 -7.362 1.00 94.00 96 TRP A N 1
ATOM 705 C CA . TRP A 1 96 ? 1.767 0.118 -7.756 1.00 94.00 96 TRP A CA 1
ATOM 706 C C . TRP A 1 96 ? 3.146 -0.542 -7.849 1.00 94.00 96 TRP A C 1
ATOM 708 O O . TRP A 1 96 ? 3.269 -1.719 -7.516 1.00 94.00 96 TRP A O 1
ATOM 718 N N . ALA A 1 97 ? 4.176 0.211 -8.246 1.00 94.81 97 ALA A N 1
ATOM 719 C CA . ALA A 1 97 ? 5.551 -0.277 -8.249 1.00 94.81 97 ALA A CA 1
ATOM 720 C C . ALA A 1 97 ? 6.048 -0.558 -6.821 1.00 94.81 97 ALA A C 1
ATOM 722 O O . ALA A 1 97 ? 6.571 -1.637 -6.555 1.00 94.81 97 ALA A O 1
ATOM 723 N N . GLU A 1 98 ? 5.827 0.366 -5.886 1.00 91.81 98 GLU A N 1
ATOM 724 C CA . GLU A 1 98 ? 6.174 0.197 -4.470 1.00 91.81 98 GLU A CA 1
ATOM 725 C C . GLU A 1 98 ? 5.413 -0.967 -3.832 1.00 91.81 98 GLU A C 1
ATOM 727 O O . GLU A 1 98 ? 6.000 -1.768 -3.103 1.00 91.81 98 GLU A O 1
ATOM 732 N N . LYS A 1 99 ? 4.125 -1.120 -4.163 1.00 91.50 99 LYS A N 1
ATOM 733 C CA . LYS A 1 99 ? 3.292 -2.231 -3.689 1.00 91.50 99 LYS A CA 1
ATOM 734 C C . LYS A 1 99 ? 3.818 -3.605 -4.121 1.00 91.50 99 LYS A C 1
ATOM 736 O O . LYS A 1 99 ? 3.670 -4.554 -3.358 1.00 91.50 99 LYS A O 1
ATOM 741 N N . ASP A 1 100 ? 4.436 -3.719 -5.300 1.00 93.38 100 ASP A N 1
ATOM 742 C CA . ASP A 1 100 ? 5.098 -4.954 -5.775 1.00 93.38 100 ASP A CA 1
ATOM 743 C C . ASP A 1 100 ? 6.584 -5.039 -5.371 1.00 93.38 100 ASP A C 1
ATOM 745 O O . ASP A 1 100 ? 7.335 -5.883 -5.875 1.00 93.38 100 ASP A O 1
ATOM 749 N N . LEU A 1 101 ? 7.033 -4.145 -4.481 1.00 94.81 101 LEU A N 1
ATOM 750 C CA . LEU A 1 101 ? 8.426 -4.012 -4.054 1.00 94.81 101 LEU A CA 1
ATOM 751 C C . LEU A 1 101 ? 9.376 -3.889 -5.256 1.00 94.81 101 LEU A C 1
ATOM 753 O O . LEU A 1 101 ? 10.412 -4.552 -5.340 1.00 94.81 101 LEU A O 1
ATOM 757 N N . ALA A 1 102 ? 9.001 -3.077 -6.241 1.00 97.31 102 ALA A N 1
ATOM 758 C CA . ALA A 1 102 ? 9.772 -2.895 -7.455 1.00 97.31 102 ALA A CA 1
ATOM 759 C C . ALA A 1 102 ? 10.721 -1.700 -7.349 1.00 97.31 102 ALA A C 1
ATOM 761 O O . ALA A 1 102 ? 10.321 -0.579 -7.045 1.00 97.31 102 ALA A O 1
ATOM 762 N N . LYS A 1 103 ? 11.993 -1.924 -7.687 1.00 98.06 103 LYS A N 1
ATOM 763 C CA . LYS A 1 103 ? 12.972 -0.851 -7.858 1.00 98.06 103 LYS A CA 1
ATOM 764 C C . LYS A 1 103 ? 12.705 -0.123 -9.174 1.00 98.06 103 LYS A C 1
ATOM 766 O O . LYS A 1 103 ? 12.635 -0.767 -10.224 1.00 98.06 103 LYS A O 1
ATOM 771 N N . PHE A 1 104 ? 12.594 1.203 -9.114 1.00 97.75 104 PHE A N 1
ATOM 772 C CA . PHE A 1 104 ? 12.444 2.068 -10.286 1.00 97.75 104 PHE A CA 1
ATOM 773 C C . PHE A 1 104 ? 13.587 1.860 -11.291 1.00 97.75 104 PHE A C 1
ATOM 775 O O . PHE A 1 104 ? 14.757 1.800 -10.906 1.00 97.75 104 PHE A O 1
ATOM 782 N N . ILE A 1 105 ? 13.241 1.764 -12.577 1.00 98.12 105 ILE A N 1
ATOM 783 C CA . ILE A 1 105 ? 14.194 1.735 -13.695 1.00 98.12 105 ILE A CA 1
ATOM 784 C C . ILE A 1 105 ? 14.031 2.996 -14.543 1.00 98.12 105 ILE A C 1
ATOM 786 O O . ILE A 1 105 ? 15.000 3.710 -14.779 1.00 98.12 105 ILE A O 1
ATOM 790 N N . SER A 1 106 ? 12.818 3.246 -15.037 1.00 98.19 106 SER A N 1
ATOM 791 C CA . SER A 1 106 ? 12.515 4.382 -15.908 1.00 98.19 106 SER A CA 1
ATOM 792 C C . SER A 1 106 ? 11.015 4.670 -15.929 1.00 98.19 106 SER A C 1
ATOM 794 O O . SER A 1 106 ? 10.196 3.825 -15.561 1.00 98.19 106 SER A O 1
ATOM 796 N N . TYR A 1 107 ? 10.638 5.836 -16.446 1.00 97.69 107 TYR A N 1
ATOM 797 C CA . TYR A 1 107 ? 9.279 6.044 -16.939 1.00 97.69 107 TYR A CA 1
ATOM 798 C C . TYR A 1 107 ? 9.032 5.208 -18.203 1.00 97.69 107 TYR A C 1
ATOM 800 O O . TYR A 1 107 ? 9.978 4.814 -18.896 1.00 97.69 107 TYR A O 1
ATOM 808 N N . ALA A 1 108 ? 7.768 4.902 -18.478 1.00 96.56 108 ALA A N 1
ATOM 809 C CA . ALA A 1 108 ? 7.335 4.121 -19.634 1.00 96.56 108 ALA A CA 1
ATOM 810 C C . ALA A 1 108 ? 5.945 4.575 -20.110 1.00 96.56 108 ALA A C 1
ATOM 812 O O . ALA A 1 108 ? 5.228 5.226 -19.350 1.00 96.56 108 ALA A O 1
ATOM 813 N N . PRO A 1 109 ? 5.520 4.223 -21.336 1.00 96.88 109 PRO A N 1
ATOM 814 C CA . PRO A 1 109 ? 4.119 4.354 -21.721 1.00 96.88 109 PRO A CA 1
ATOM 815 C C . PRO A 1 109 ? 3.206 3.641 -20.718 1.00 96.88 109 PRO A C 1
ATOM 817 O O . PRO A 1 109 ? 3.620 2.663 -20.090 1.00 96.88 109 PRO A O 1
ATOM 820 N N . CYS A 1 110 ? 1.973 4.120 -20.573 1.00 95.81 110 CYS A N 1
ATOM 821 C CA . CYS A 1 110 ? 0.994 3.460 -19.718 1.00 95.81 110 CYS A CA 1
ATOM 822 C C . CYS A 1 110 ? 0.802 1.989 -20.129 1.00 95.81 110 CYS A C 1
ATOM 824 O O . CYS A 1 110 ? 0.761 1.700 -21.333 1.00 95.81 110 CYS A O 1
ATOM 826 N N . PRO A 1 111 ? 0.718 1.059 -19.159 1.00 92.12 111 PRO A N 1
ATOM 827 C CA . PRO A 1 111 ? 0.429 -0.336 -19.459 1.00 92.12 111 PRO A CA 1
ATOM 828 C C . PRO A 1 111 ? -0.964 -0.436 -20.105 1.00 92.12 111 PRO A C 1
ATOM 830 O O . PRO A 1 111 ? -1.848 0.365 -19.802 1.00 92.12 111 PRO A O 1
ATOM 833 N N . ARG A 1 112 ? -1.122 -1.367 -21.051 1.00 81.88 112 ARG A N 1
ATOM 834 C CA . ARG A 1 112 ? -2.416 -1.649 -21.690 1.00 81.88 112 ARG A CA 1
ATOM 835 C C . ARG A 1 112 ? -3.216 -2.652 -20.877 1.00 81.88 112 ARG A C 1
ATOM 837 O O . ARG A 1 112 ? -2.571 -3.546 -20.285 1.00 81.88 112 ARG A O 1
#

Foldseek 3Di:
DDDDDDDDDDDDPPPPVPCPVVPDDDQAQWKFWWADPPPRDIFIDSDPVRCVVVVTHTPGTDGDDPQDDDQAQDPWWFFWQQPVPRDTDTGSYVSVCVVSNTDTDDTHHGDD

Radius of gyration: 28.17 Å; chains: 1; bounding box: 53×65×76 Å

pLDDT: mean 84.11, std 19.12, range [33.62, 98.31]

Secondary structure (DSSP, 8-state):
--------S--------------PPP-----EEEE-TTT--EEEESSHHHHHHTTPEEEEESS--S-------SS-EEEEEETTT--EEEESSHHHHHHTTEEEEEEEPPP-

Sequence (112 aa):
MINKIKIFTALVALTFSNNVLAAACPQIVKPVCAADPTTKQVQTYTNSCFAQHASAIVLHDGKCNGLMCPRSCIVHGVRGKSIITGAIKVYDNMCWAEKDLAKFISYAPCPR